Protein AF-A0A6M0BBT3-F1 (afdb_monomer_lite)

Structure (mmCIF, N/CA/C/O backbone):
data_AF-A0A6M0BBT3-F1
#
_entry.id   AF-A0A6M0BBT3-F1
#
loop_
_atom_site.group_PDB
_atom_site.id
_atom_site.type_symbol
_atom_site.label_atom_id
_atom_site.label_alt_id
_atom_site.label_comp_id
_atom_site.label_asym_id
_atom_site.label_entity_id
_atom_site.label_seq_id
_atom_site.pdbx_PDB_ins_code
_atom_site.Cartn_x
_atom_site.Cartn_y
_atom_site.Cartn_z
_atom_site.occupancy
_atom_site.B_iso_or_equiv
_atom_site.auth_seq_id
_atom_site.auth_comp_id
_atom_site.auth_asym_id
_atom_site.auth_atom_id
_atom_site.pdbx_PDB_model_num
ATOM 1 N N . PRO A 1 1 ? 2.072 -13.691 3.983 1.00 83.69 1 PRO A N 1
ATOM 2 C CA . PRO A 1 1 ? 0.742 -13.576 4.646 1.00 83.69 1 PRO A CA 1
ATOM 3 C C . PRO A 1 1 ? -0.362 -13.799 3.609 1.00 83.69 1 PRO A C 1
ATOM 5 O O . PRO A 1 1 ? -0.219 -13.314 2.491 1.00 83.69 1 PRO A O 1
ATOM 8 N N . ARG A 1 2 ? -1.404 -14.572 3.945 1.00 90.12 2 ARG A N 1
ATOM 9 C CA . ARG A 1 2 ? -2.469 -14.934 2.988 1.00 90.12 2 ARG A CA 1
ATOM 10 C C . ARG A 1 2 ? -3.845 -14.376 3.339 1.00 90.12 2 ARG A C 1
ATOM 12 O O . ARG A 1 2 ? -4.649 -14.150 2.443 1.00 90.12 2 ARG A O 1
ATOM 19 N N . LYS A 1 3 ? -4.129 -14.206 4.629 1.00 93.31 3 LYS A N 1
ATOM 20 C CA . LYS A 1 3 ? -5.433 -13.760 5.129 1.00 93.31 3 LYS A CA 1
ATOM 21 C C . LYS A 1 3 ? -5.432 -12.244 5.308 1.00 93.31 3 LYS A C 1
ATOM 23 O O . LYS A 1 3 ? -4.394 -11.684 5.653 1.00 93.31 3 LYS A O 1
ATOM 28 N N . LYS A 1 4 ? -6.588 -11.632 5.059 1.00 95.94 4 LYS A N 1
ATOM 29 C CA . LYS A 1 4 ? -6.881 -10.226 5.344 1.00 95.94 4 LYS A CA 1
ATOM 30 C C . LYS A 1 4 ? -6.682 -9.934 6.834 1.00 95.94 4 LYS A C 1
ATOM 32 O O . LYS A 1 4 ? -7.090 -10.746 7.666 1.00 95.94 4 LYS A O 1
ATOM 37 N N . SER A 1 5 ? -6.081 -8.790 7.142 1.00 96.50 5 SER A N 1
ATOM 38 C CA . SER A 1 5 ? -5.998 -8.261 8.506 1.00 96.50 5 SER A CA 1
ATOM 39 C C . SER A 1 5 ? -7.208 -7.383 8.859 1.00 96.50 5 SER A C 1
ATOM 41 O O . SER A 1 5 ? -7.894 -6.871 7.977 1.00 96.50 5 SER A O 1
ATOM 43 N N . ASP A 1 6 ? -7.452 -7.134 10.147 1.00 97.06 6 ASP A N 1
ATOM 44 C CA . AS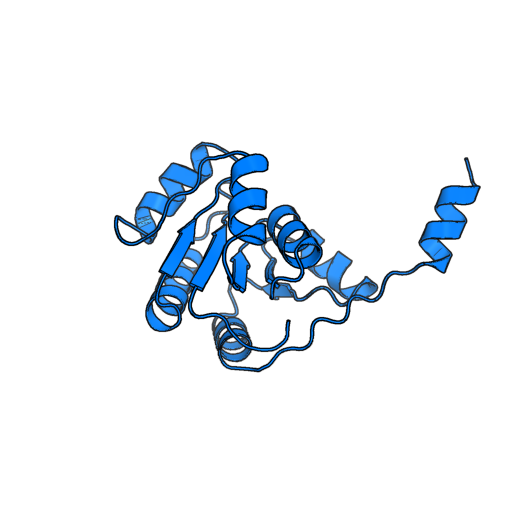P A 1 6 ? -8.497 -6.198 10.598 1.00 97.06 6 ASP A CA 1
ATOM 45 C C . ASP A 1 6 ? -8.134 -4.729 10.333 1.00 97.06 6 ASP A C 1
ATOM 47 O O . ASP A 1 6 ? -8.981 -3.839 10.430 1.00 97.06 6 ASP A O 1
ATOM 51 N N . SER A 1 7 ? -6.868 -4.454 10.021 1.00 97.62 7 SER A N 1
ATOM 52 C CA . SER A 1 7 ? -6.340 -3.107 9.824 1.00 97.62 7 SER A CA 1
ATOM 53 C C . SER A 1 7 ? -5.662 -2.956 8.464 1.00 97.62 7 SER A C 1
ATOM 55 O O . SER A 1 7 ? -5.094 -3.909 7.932 1.00 97.62 7 SER A O 1
ATOM 57 N N . VAL A 1 8 ? -5.674 -1.740 7.919 1.00 98.00 8 VAL A N 1
ATOM 58 C CA . VAL A 1 8 ? -5.005 -1.410 6.654 1.00 98.00 8 VAL A CA 1
ATOM 59 C C . VAL A 1 8 ? -4.133 -0.174 6.800 1.00 98.00 8 VAL A C 1
ATOM 61 O O . VAL A 1 8 ? -4.533 0.811 7.412 1.00 98.00 8 VAL A O 1
ATOM 64 N N . LEU A 1 9 ? -2.942 -0.214 6.217 1.00 97.88 9 LEU A N 1
ATOM 65 C CA . LEU A 1 9 ? -2.083 0.932 5.981 1.00 97.88 9 LEU A CA 1
ATOM 66 C C . LEU A 1 9 ? -2.294 1.434 4.551 1.00 97.88 9 LEU A C 1
ATOM 68 O O . LEU A 1 9 ? -2.025 0.716 3.586 1.00 97.88 9 LEU A O 1
ATOM 72 N N . VAL A 1 10 ? -2.728 2.685 4.424 1.00 96.44 10 VAL A N 1
ATOM 73 C CA . VAL A 1 10 ? -2.963 3.353 3.144 1.00 96.44 10 VAL A CA 1
ATOM 74 C C . VAL A 1 10 ? -1.966 4.481 2.912 1.00 96.44 10 VAL A C 1
ATOM 76 O O . VAL A 1 10 ? -1.540 5.185 3.830 1.00 96.44 10 VAL A O 1
ATOM 79 N N . THR A 1 11 ? -1.581 4.646 1.650 1.00 95.38 11 THR A N 1
ATOM 80 C CA . THR A 1 11 ? -0.698 5.721 1.188 1.00 95.38 11 THR A CA 1
ATOM 81 C C . THR A 1 11 ? -1.201 6.223 -0.158 1.00 95.38 11 THR A C 1
ATOM 83 O O . THR A 1 11 ? -1.657 5.418 -0.974 1.00 95.38 11 THR A O 1
ATOM 86 N N . PHE A 1 12 ? -1.066 7.523 -0.411 1.00 92.56 12 PHE A N 1
ATOM 87 C CA . PHE A 1 12 ? -1.340 8.097 -1.725 1.00 92.56 12 PHE A CA 1
ATOM 88 C C . PHE A 1 12 ? -0.169 8.953 -2.213 1.00 92.56 12 PHE A C 1
ATOM 90 O O . PHE A 1 12 ? 0.774 9.248 -1.471 1.00 92.56 12 PHE A O 1
ATOM 97 N N . THR A 1 13 ? -0.222 9.310 -3.490 1.00 89.56 13 THR A N 1
ATOM 98 C CA . THR A 1 13 ? 0.806 10.070 -4.190 1.00 89.56 13 THR A CA 1
ATOM 99 C C . THR A 1 13 ? 0.218 11.409 -4.612 1.00 89.56 13 THR A C 1
ATOM 101 O O . THR A 1 13 ? -0.512 11.483 -5.598 1.00 89.56 13 THR A O 1
ATOM 104 N N . GLU A 1 14 ? 0.542 12.468 -3.874 1.00 85.75 14 GLU A N 1
ATOM 105 C CA . GLU A 1 14 ? -0.086 13.783 -4.030 1.00 85.75 14 GLU A CA 1
ATOM 106 C C . GLU A 1 14 ? 0.094 14.429 -5.404 1.00 85.75 14 GLU A C 1
ATOM 108 O O . GLU A 1 14 ? -0.780 15.167 -5.822 1.00 85.75 14 GLU A O 1
ATOM 113 N N . TYR A 1 15 ? 1.159 14.151 -6.153 1.00 83.38 15 TYR A N 1
ATOM 114 C CA . TYR A 1 15 ? 1.322 14.718 -7.500 1.00 83.38 15 TYR A CA 1
ATOM 115 C C . TYR A 1 15 ? 0.540 13.955 -8.587 1.00 83.38 15 TYR A C 1
ATOM 117 O O . TYR A 1 15 ? 0.640 14.290 -9.764 1.00 83.38 15 TYR A O 1
ATOM 125 N N . HIS A 1 16 ? -0.213 12.914 -8.218 1.00 87.50 16 HIS A N 1
ATOM 126 C CA . HIS A 1 16 ? -0.996 12.088 -9.143 1.00 87.50 16 HIS A CA 1
ATOM 127 C C . HIS A 1 16 ? -2.408 11.800 -8.598 1.00 87.50 16 HIS A C 1
ATOM 129 O O . HIS A 1 16 ? -2.919 10.673 -8.650 1.00 87.50 16 HIS A O 1
ATOM 135 N N . GLN A 1 17 ? -3.032 12.835 -8.037 1.00 88.94 17 GLN A N 1
ATOM 136 C CA . GLN A 1 17 ? -4.358 12.788 -7.412 1.00 88.94 17 GLN A CA 1
ATOM 137 C C . GLN A 1 17 ? -5.429 12.298 -8.381 1.00 88.94 17 GLN A C 1
ATOM 139 O O . GLN A 1 17 ? -5.389 12.572 -9.581 1.00 88.94 17 GLN A O 1
ATOM 144 N N . ASN A 1 18 ? -6.414 11.582 -7.855 1.00 93.50 18 ASN A N 1
ATOM 145 C CA . ASN A 1 18 ? -7.692 11.416 -8.523 1.00 93.50 18 ASN A CA 1
ATOM 146 C C . ASN A 1 18 ? -8.766 11.276 -7.454 1.00 93.50 18 ASN A C 1
ATOM 148 O O . ASN A 1 18 ? -9.039 10.178 -6.977 1.00 93.50 18 ASN A O 1
ATOM 152 N N . GLU A 1 19 ? -9.382 12.401 -7.099 1.00 91.75 19 GLU A N 1
ATOM 153 C CA . GLU A 1 19 ? -10.303 12.483 -5.963 1.00 91.75 19 GLU A CA 1
ATOM 154 C C . GLU A 1 19 ? -11.432 11.455 -6.042 1.00 91.75 19 GLU A C 1
ATOM 156 O O . GLU A 1 19 ? -11.785 10.853 -5.034 1.00 91.75 19 GLU A O 1
ATOM 161 N N . LYS A 1 20 ? -11.959 11.191 -7.245 1.00 93.69 20 LYS A N 1
ATOM 162 C CA . LYS A 1 20 ? -13.015 10.195 -7.453 1.00 93.69 20 LYS A CA 1
ATOM 163 C C . LYS A 1 20 ? -12.553 8.793 -7.051 1.00 93.69 20 LYS A C 1
ATOM 165 O O . LYS A 1 20 ? -13.262 8.104 -6.319 1.00 93.69 20 LYS A O 1
ATOM 170 N N . PHE A 1 21 ? -11.402 8.346 -7.551 1.00 94.56 21 PHE A N 1
ATOM 171 C CA . PHE A 1 21 ? -10.901 7.004 -7.249 1.00 94.56 21 PHE A CA 1
ATOM 172 C C . PHE A 1 21 ? -10.354 6.904 -5.826 1.00 94.56 21 PHE A C 1
ATOM 174 O O . PHE A 1 21 ? -10.615 5.913 -5.148 1.00 94.56 21 PHE A O 1
ATOM 181 N N . ASP A 1 22 ? -9.675 7.944 -5.351 1.00 93.44 22 ASP A N 1
ATOM 182 C CA . ASP A 1 22 ? -9.088 7.988 -4.015 1.00 93.44 22 ASP A CA 1
ATOM 183 C C . ASP A 1 22 ? -10.188 8.008 -2.931 1.00 93.44 22 ASP A C 1
ATOM 185 O O . ASP A 1 22 ? -10.126 7.232 -1.975 1.00 93.44 22 ASP A O 1
ATOM 189 N N . PHE A 1 23 ? -11.272 8.770 -3.127 1.00 92.69 23 PHE A N 1
ATOM 190 C CA . PHE A 1 23 ? -12.453 8.735 -2.253 1.00 92.69 23 PHE A CA 1
ATOM 191 C C . PHE A 1 23 ? -13.140 7.363 -2.257 1.00 92.69 23 PHE A C 1
ATOM 193 O O . PHE A 1 23 ? -13.467 6.822 -1.197 1.00 92.69 23 PHE A O 1
ATOM 200 N N . ASN A 1 24 ? -13.345 6.772 -3.440 1.00 94.56 24 ASN A N 1
ATOM 201 C CA . ASN A 1 24 ? -13.951 5.444 -3.554 1.00 94.56 24 ASN A CA 1
ATOM 202 C C . ASN A 1 24 ? -13.107 4.372 -2.856 1.00 94.56 24 ASN A C 1
ATOM 204 O O . ASN A 1 24 ? -13.670 3.499 -2.193 1.00 94.56 24 ASN A O 1
ATOM 208 N N . LEU A 1 25 ? -11.778 4.463 -2.953 1.00 95.69 25 LEU A N 1
ATOM 209 C CA . LEU A 1 25 ? -10.869 3.588 -2.226 1.00 95.69 25 LEU A CA 1
ATOM 210 C C . LEU A 1 25 ? -11.065 3.738 -0.717 1.00 95.69 25 LEU A C 1
ATOM 212 O O . LEU A 1 25 ? -11.337 2.744 -0.052 1.00 95.69 25 LEU A O 1
ATOM 216 N N . VAL A 1 26 ? -10.992 4.959 -0.173 1.00 94.25 26 VAL A N 1
ATOM 217 C CA . VAL A 1 26 ? -11.170 5.194 1.273 1.00 94.25 26 VAL A CA 1
ATOM 218 C C . VAL A 1 26 ? -12.518 4.662 1.761 1.00 94.25 26 VAL A C 1
ATOM 220 O O . VAL A 1 26 ? -12.577 4.025 2.816 1.00 94.25 26 VAL A O 1
ATOM 223 N N . LYS A 1 27 ? -13.593 4.842 0.983 1.00 94.75 27 LYS A N 1
ATOM 224 C CA . LYS A 1 27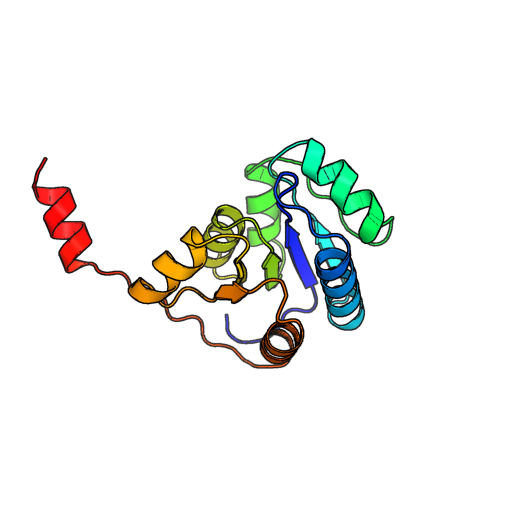 ? -14.914 4.276 1.290 1.00 94.75 27 LYS A CA 1
ATOM 225 C C . LYS A 1 27 ? -14.875 2.749 1.387 1.00 94.75 27 LYS A C 1
ATOM 227 O O . LYS A 1 27 ? -15.359 2.201 2.374 1.00 94.75 27 LYS A O 1
ATOM 232 N N . VAL A 1 28 ? -14.276 2.069 0.407 1.00 96.56 28 VAL A N 1
ATOM 233 C CA . VAL A 1 28 ? -14.123 0.604 0.424 1.00 96.56 28 VAL A CA 1
ATOM 234 C C . VAL A 1 28 ? -13.286 0.151 1.617 1.00 96.56 28 VAL A C 1
ATOM 236 O O . VAL A 1 28 ? -13.688 -0.782 2.308 1.00 96.56 28 VAL A O 1
ATOM 239 N N . LEU A 1 29 ? -12.168 0.823 1.905 1.00 96.44 29 LEU A N 1
ATOM 240 C CA . LEU A 1 29 ? -11.315 0.493 3.047 1.00 96.44 29 LEU A CA 1
ATOM 241 C C . LEU A 1 29 ? -12.071 0.641 4.373 1.00 96.44 29 LEU A C 1
ATOM 243 O O . LEU A 1 29 ? -12.000 -0.241 5.222 1.00 96.44 29 LEU A O 1
ATOM 247 N N . SER A 1 30 ? -12.859 1.706 4.520 1.00 95.00 30 SER A N 1
ATOM 248 C CA . SER A 1 30 ? -13.623 1.998 5.744 1.00 95.00 30 SER A CA 1
ATOM 249 C C . SER A 1 30 ? -14.760 1.006 5.994 1.00 95.00 30 SER A C 1
ATOM 251 O O . SER A 1 30 ? -15.165 0.806 7.132 1.00 95.00 30 SER A O 1
ATOM 253 N N . GLN A 1 31 ? -15.278 0.377 4.939 1.00 95.75 31 GLN A N 1
ATOM 254 C CA . GLN A 1 31 ? -16.284 -0.685 5.038 1.00 95.75 31 GLN A CA 1
ATOM 255 C C . GLN A 1 31 ? -15.674 -2.051 5.376 1.00 95.75 31 GLN A C 1
ATOM 257 O O . GLN A 1 31 ? -16.392 -2.951 5.800 1.00 95.75 31 GLN A O 1
ATOM 262 N N . ASN A 1 32 ? -14.367 -2.217 5.163 1.00 97.12 32 ASN A N 1
ATOM 263 C CA . ASN A 1 32 ? -13.704 -3.517 5.179 1.00 97.12 32 ASN A CA 1
ATOM 264 C C . ASN A 1 32 ? -12.686 -3.697 6.301 1.00 97.12 32 ASN A C 1
ATOM 266 O O . ASN A 1 32 ? -12.376 -4.840 6.632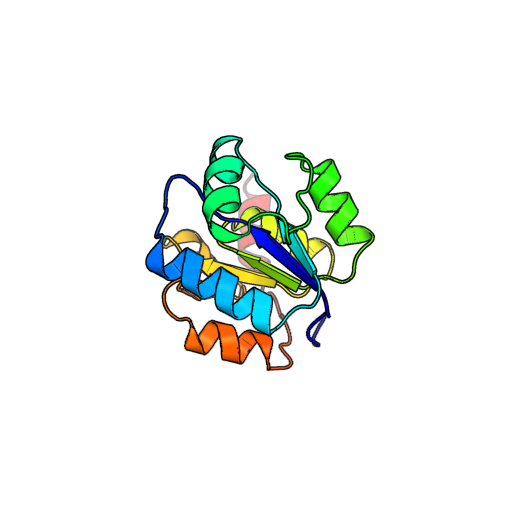 1.00 97.12 32 ASN A O 1
ATOM 270 N N . TYR A 1 33 ? -12.158 -2.610 6.851 1.00 97.00 33 TYR A N 1
ATOM 271 C CA . TYR A 1 33 ? -11.130 -2.621 7.881 1.00 97.00 33 TYR A CA 1
ATOM 272 C C . TYR A 1 33 ? -11.610 -1.834 9.097 1.00 97.00 33 TYR A C 1
ATOM 274 O O . TYR A 1 33 ? -12.205 -0.767 8.970 1.00 97.00 33 TYR A O 1
ATOM 282 N N . GLN A 1 34 ? -11.317 -2.349 10.289 1.00 96.19 34 GLN A N 1
ATOM 283 C CA . GLN A 1 34 ? -11.659 -1.700 11.554 1.00 96.19 34 GLN A CA 1
ATOM 284 C C . GLN A 1 34 ? -10.775 -0.478 11.825 1.00 96.19 34 GLN A C 1
ATOM 286 O O . GLN A 1 34 ? -11.218 0.484 12.451 1.00 96.19 34 GLN A O 1
ATOM 291 N N . LYS A 1 35 ? -9.510 -0.517 11.381 1.00 96.19 35 LYS A N 1
ATOM 292 C CA . LYS A 1 35 ? -8.551 0.583 11.545 1.00 96.19 35 LYS A CA 1
ATOM 293 C C . LYS A 1 35 ? -7.860 0.902 10.230 1.00 96.19 35 LYS A C 1
ATOM 295 O O . LYS A 1 35 ? -7.352 0.012 9.550 1.00 96.19 35 LYS A O 1
ATOM 300 N N . ILE A 1 36 ? -7.780 2.192 9.926 1.00 96.00 36 ILE A N 1
ATOM 301 C CA . ILE A 1 36 ? -7.049 2.711 8.773 1.00 96.00 36 ILE A CA 1
ATOM 302 C C . ILE A 1 36 ? -5.868 3.518 9.295 1.00 96.00 36 ILE A C 1
ATOM 304 O O . ILE A 1 36 ? -6.040 4.566 9.914 1.00 96.00 36 ILE A O 1
ATOM 308 N N . TYR A 1 37 ? -4.665 3.026 9.041 1.00 96.81 37 TYR A N 1
ATOM 309 C CA . TYR A 1 37 ? -3.422 3.748 9.240 1.00 96.81 37 TYR A CA 1
ATOM 310 C C . TYR A 1 37 ? -3.095 4.518 7.978 1.00 96.81 37 TYR A C 1
ATOM 312 O O . TYR A 1 37 ? -3.197 3.996 6.871 1.00 96.81 37 TYR A O 1
ATOM 320 N N . PHE A 1 38 ? -2.649 5.749 8.145 1.00 94.81 38 PHE A N 1
ATOM 321 C CA . PHE A 1 38 ? -2.198 6.568 7.044 1.00 94.81 38 PHE A CA 1
ATOM 322 C C . PHE A 1 38 ? -0.724 6.900 7.217 1.00 94.81 38 PHE A C 1
ATOM 324 O O . PHE A 1 38 ? -0.313 7.420 8.256 1.00 94.81 38 PHE A O 1
ATOM 331 N N . TRP A 1 39 ? 0.060 6.640 6.176 1.00 95.50 39 TRP A N 1
ATOM 332 C CA . TRP A 1 39 ? 1.433 7.113 6.094 1.00 95.50 39 TRP A CA 1
ATOM 333 C C . TRP A 1 39 ? 1.637 7.962 4.844 1.00 95.50 39 TRP A C 1
ATOM 335 O O . TRP A 1 39 ? 1.139 7.668 3.758 1.00 95.50 39 TRP A O 1
ATOM 345 N N . THR A 1 40 ? 2.411 9.021 5.011 1.00 91.19 40 THR A N 1
ATOM 346 C CA . THR A 1 40 ? 2.800 9.943 3.950 1.00 91.19 40 THR A CA 1
ATOM 347 C C . THR A 1 40 ? 4.307 9.867 3.752 1.00 91.19 40 THR A C 1
ATOM 349 O O . THR A 1 40 ? 5.068 9.814 4.721 1.00 91.19 40 THR A O 1
ATOM 352 N N . GLN A 1 41 ? 4.728 9.920 2.487 1.00 85.06 41 GLN A N 1
ATOM 353 C CA . GLN A 1 41 ? 6.131 10.121 2.147 1.00 85.06 41 GLN A CA 1
ATOM 354 C C . GLN A 1 41 ? 6.472 11.614 2.052 1.00 85.06 41 GLN A C 1
ATOM 356 O O . GLN A 1 41 ? 7.587 12.007 2.387 1.00 85.06 41 GLN A O 1
ATOM 361 N N . GLN A 1 42 ? 5.542 12.438 1.561 1.00 84.50 42 GLN A N 1
ATOM 362 C CA . GLN A 1 42 ? 5.745 13.867 1.325 1.00 84.50 42 GLN A CA 1
ATOM 363 C C . GLN A 1 42 ? 4.716 14.707 2.092 1.00 84.50 42 GLN A C 1
ATOM 365 O O . GLN A 1 42 ? 3.535 14.362 2.078 1.00 84.50 42 GLN A O 1
ATOM 370 N N . PRO A 1 43 ? 5.096 15.863 2.674 1.00 81.00 43 PRO A N 1
ATOM 371 C CA . PRO A 1 43 ? 4.186 16.686 3.478 1.00 81.00 43 PRO A CA 1
ATOM 372 C C . PRO A 1 43 ? 2.831 16.976 2.819 1.00 81.00 43 PRO A C 1
ATOM 374 O O . PRO A 1 43 ? 1.805 16.942 3.489 1.00 81.00 43 PRO A O 1
ATOM 377 N N . LYS A 1 44 ? 2.802 17.189 1.496 1.00 84.25 44 LYS A N 1
ATOM 378 C CA . LYS A 1 44 ? 1.563 17.462 0.755 1.00 84.25 44 LYS A CA 1
ATOM 379 C C . LYS A 1 44 ? 0.585 16.279 0.723 1.00 84.25 44 LYS A C 1
ATOM 381 O O . LYS A 1 44 ? -0.621 16.508 0.735 1.00 84.25 44 LYS A O 1
ATOM 386 N N . ASP A 1 45 ? 1.077 15.036 0.781 1.00 82.44 45 ASP A N 1
ATOM 387 C CA . ASP A 1 45 ? 0.218 13.847 0.896 1.00 82.44 45 ASP A CA 1
ATOM 388 C C . ASP A 1 45 ? -0.675 13.946 2.148 1.00 82.44 45 ASP A C 1
ATOM 390 O O . ASP A 1 45 ? -1.807 13.479 2.135 1.00 82.44 45 ASP A O 1
ATOM 394 N N . TYR A 1 46 ? -0.198 14.571 3.233 1.00 85.50 46 TYR A N 1
ATOM 395 C CA . TYR A 1 46 ? -0.966 14.688 4.473 1.00 85.50 46 TYR A CA 1
ATOM 396 C C . TYR A 1 46 ? -2.266 15.474 4.275 1.00 85.50 46 TYR A C 1
ATOM 398 O O . TYR A 1 46 ? -3.333 14.997 4.657 1.00 85.50 46 TYR A O 1
ATOM 406 N N . HIS A 1 47 ? -2.184 16.654 3.653 1.00 84.75 47 HIS A N 1
ATOM 407 C CA . HIS A 1 47 ? -3.359 17.492 3.404 1.00 84.75 47 HIS A CA 1
ATOM 408 C C . HIS A 1 47 ? -4.338 16.821 2.446 1.00 84.75 47 HIS A C 1
ATOM 410 O O . HIS A 1 47 ? -5.544 16.870 2.681 1.00 84.75 47 HIS A O 1
ATOM 416 N N . TYR A 1 48 ? -3.816 16.145 1.418 1.00 87.50 48 TYR A N 1
ATOM 417 C CA . TYR A 1 48 ? -4.645 15.386 0.491 1.00 87.50 48 TYR A CA 1
ATOM 418 C C . TYR A 1 48 ? -5.408 14.268 1.207 1.00 87.50 48 TYR A C 1
ATOM 420 O O . TYR A 1 48 ? -6.606 14.136 1.025 1.00 87.50 48 TYR A O 1
ATOM 428 N N . MET A 1 49 ? -4.771 13.506 2.100 1.00 81.06 49 MET A N 1
ATOM 429 C CA . MET A 1 49 ? -5.481 12.422 2.798 1.00 81.06 49 MET A CA 1
ATOM 430 C C . MET A 1 49 ? -6.421 12.901 3.879 1.00 81.06 49 MET A C 1
ATOM 432 O O . MET A 1 49 ? -7.444 12.259 4.119 1.00 81.06 49 MET A O 1
ATOM 436 N 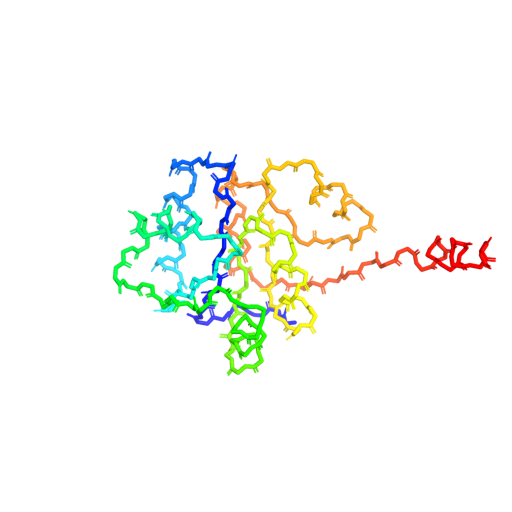N . GLN A 1 50 ? -6.102 14.018 4.523 1.00 84.94 50 GLN A N 1
ATOM 437 C CA . GLN A 1 50 ? -6.974 14.590 5.535 1.00 84.94 50 GLN A CA 1
ATOM 438 C C . GLN A 1 50 ? -8.354 14.954 4.963 1.00 84.94 50 GLN A C 1
ATOM 440 O O . GLN A 1 50 ? -9.338 14.867 5.699 1.00 84.94 50 GLN A O 1
ATOM 445 N N . SER A 1 51 ? -8.450 15.288 3.667 1.00 85.25 51 SER A N 1
ATOM 446 C CA . SER A 1 51 ? -9.731 15.595 3.016 1.00 85.25 51 SER A CA 1
ATOM 447 C C . SER A 1 51 ? -10.642 14.369 2.839 1.00 85.25 51 SER A C 1
ATOM 449 O O . SER A 1 51 ? -11.861 14.532 2.841 1.00 85.25 51 SER A O 1
ATOM 451 N N . PHE A 1 52 ? -10.088 13.150 2.753 1.00 82.44 52 PHE A N 1
ATOM 452 C CA . PHE A 1 52 ? -10.862 11.911 2.561 1.00 82.44 52 PHE A CA 1
ATOM 453 C C . PHE A 1 52 ? -11.011 11.080 3.836 1.00 82.44 52 PHE A C 1
ATOM 455 O O . PHE A 1 52 ? -12.104 10.622 4.161 1.00 82.44 52 PHE A O 1
ATOM 462 N N . CYS A 1 53 ? -9.910 10.858 4.557 1.00 78.31 53 CYS A N 1
ATOM 463 C CA . CYS A 1 53 ? -9.867 9.959 5.709 1.00 78.31 53 CYS A CA 1
ATOM 464 C C . CYS A 1 53 ? -10.375 10.616 7.001 1.00 78.31 53 CYS A C 1
ATOM 466 O O . CYS A 1 53 ? -10.723 9.918 7.952 1.00 78.31 53 CYS A O 1
ATOM 468 N N . GLY A 1 54 ? -10.406 11.952 7.065 1.00 81.19 54 GLY A N 1
ATOM 469 C CA . GLY A 1 54 ? -10.911 12.694 8.219 1.00 81.19 54 GLY A CA 1
ATOM 470 C C . GLY A 1 54 ? -10.248 12.297 9.547 1.00 81.19 54 GLY A C 1
ATOM 471 O O . GLY A 1 54 ? -9.077 11.925 9.599 1.00 81.19 54 GLY A O 1
ATOM 472 N N . LYS A 1 55 ? -10.993 12.390 10.654 1.00 80.19 55 LYS A N 1
ATOM 473 C CA . LYS A 1 55 ? -10.483 12.108 12.012 1.00 80.19 55 LYS A CA 1
ATOM 474 C C . LYS A 1 55 ? -10.464 10.618 12.386 1.00 80.19 55 LYS A C 1
ATOM 476 O O . LYS A 1 55 ? -9.955 10.287 13.451 1.00 80.19 55 LYS A O 1
ATOM 481 N N . SER A 1 56 ? -11.038 9.736 11.566 1.00 80.88 56 SER A N 1
ATOM 482 C CA . SER A 1 56 ? -11.144 8.299 11.864 1.00 80.88 56 SER A CA 1
ATOM 483 C C . SER A 1 56 ? -9.873 7.513 11.531 1.00 80.88 56 SER A C 1
ATOM 485 O O . SER A 1 56 ? -9.691 6.411 12.046 1.00 80.88 56 SER A O 1
ATOM 487 N N . ALA A 1 57 ? -8.978 8.065 10.706 1.00 90.69 57 ALA A N 1
ATOM 488 C CA . ALA A 1 57 ? -7.691 7.447 10.407 1.00 90.69 57 ALA A CA 1
ATOM 489 C C . ALA A 1 57 ? -6.627 7.718 11.483 1.00 90.69 57 ALA A C 1
ATOM 491 O O . ALA A 1 57 ? -6.597 8.763 12.134 1.00 90.69 57 ALA A O 1
ATOM 492 N N . ILE A 1 58 ? -5.700 6.772 11.619 1.00 94.75 58 ILE A N 1
ATOM 493 C CA . ILE A 1 58 ? -4.527 6.863 12.484 1.00 94.75 58 ILE A CA 1
ATOM 494 C C . ILE A 1 58 ? -3.358 7.389 11.649 1.00 94.75 58 ILE A C 1
ATOM 496 O O . ILE A 1 58 ? -2.780 6.669 10.835 1.00 94.75 58 ILE A O 1
ATOM 500 N N . TYR A 1 59 ? -3.001 8.655 11.850 1.00 93.75 59 TYR A N 1
ATOM 501 C CA . TYR A 1 59 ? -1.941 9.325 11.098 1.00 93.75 59 TYR A CA 1
ATOM 502 C C . TYR A 1 59 ? -0.565 8.983 11.678 1.00 93.75 59 TYR A C 1
ATOM 504 O O . TYR A 1 59 ? -0.235 9.353 12.806 1.00 93.75 59 TYR A O 1
ATOM 512 N N . LEU A 1 60 ? 0.255 8.290 10.893 1.00 94.62 60 LEU A N 1
ATOM 513 C CA . LEU A 1 60 ? 1.641 7.998 11.235 1.00 94.62 60 LEU A CA 1
ATOM 514 C C . LEU A 1 60 ? 2.533 9.209 10.948 1.00 94.62 60 LEU A C 1
ATOM 516 O O . LEU A 1 60 ? 2.260 10.020 10.061 1.00 94.62 60 LEU A O 1
ATOM 520 N N . LYS A 1 61 ? 3.644 9.317 11.685 1.00 92.12 61 LYS A N 1
ATOM 521 C CA . LYS A 1 61 ? 4.659 10.343 11.406 1.00 92.12 61 LYS A CA 1
ATOM 52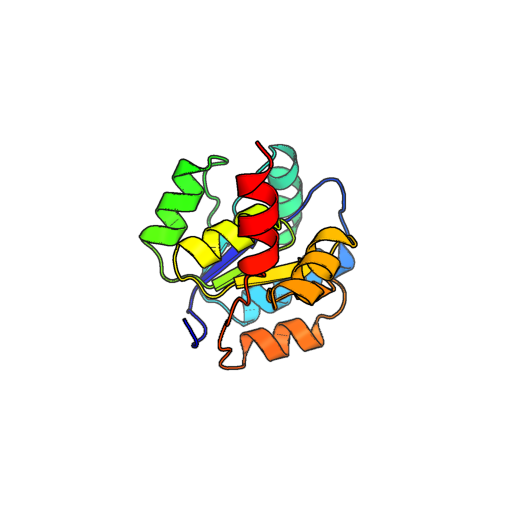2 C C . LYS A 1 61 ? 5.223 10.140 9.986 1.00 92.12 61 LYS A C 1
ATOM 524 O O . LYS A 1 61 ? 5.435 8.990 9.598 1.00 92.12 61 LYS A O 1
ATOM 529 N N . PRO A 1 62 ? 5.538 11.218 9.242 1.00 90.88 62 PRO A N 1
ATOM 530 C CA . PRO A 1 62 ? 6.103 11.155 7.890 1.00 90.88 62 PRO A CA 1
ATOM 531 C C . PRO A 1 62 ? 7.587 10.752 7.924 1.00 90.88 62 PRO A C 1
ATOM 533 O O . PRO A 1 62 ? 8.478 11.520 7.573 1.00 90.88 62 PRO A O 1
ATOM 536 N N . SER A 1 63 ? 7.887 9.562 8.437 1.00 93.25 63 SER A N 1
ATOM 537 C CA . SER A 1 63 ? 9.244 9.027 8.506 1.00 93.25 63 SER A CA 1
ATOM 538 C C . SER A 1 63 ? 9.258 7.534 8.219 1.00 93.25 63 SER A C 1
ATOM 540 O O . SER A 1 63 ? 8.316 6.815 8.559 1.00 93.25 63 SER A O 1
ATOM 542 N N . LEU A 1 64 ? 10.355 7.056 7.625 1.00 94.62 64 LEU A N 1
ATOM 543 C CA . LEU A 1 64 ? 10.564 5.623 7.401 1.00 94.62 64 LEU A CA 1
ATOM 544 C C . LEU A 1 64 ? 10.543 4.846 8.720 1.00 94.62 64 LEU A C 1
ATOM 546 O O . LEU A 1 64 ? 9.934 3.790 8.793 1.00 94.62 64 LEU A O 1
ATOM 550 N N . LYS A 1 65 ? 11.098 5.419 9.796 1.00 97.00 65 LYS A N 1
ATOM 551 C CA . LYS A 1 65 ? 11.054 4.810 11.131 1.00 97.00 65 LYS A CA 1
ATOM 552 C C . LYS A 1 65 ? 9.621 4.547 11.604 1.00 97.00 65 LYS A C 1
ATOM 554 O O . LYS A 1 65 ? 9.363 3.499 12.183 1.00 97.00 65 LYS A O 1
ATOM 559 N N . ALA A 1 66 ? 8.696 5.479 11.374 1.00 96.50 66 ALA A N 1
ATOM 560 C CA . ALA A 1 66 ? 7.300 5.303 11.771 1.00 96.50 66 ALA A CA 1
ATOM 561 C C . ALA A 1 66 ? 6.568 4.275 10.899 1.00 96.50 66 ALA A C 1
ATOM 563 O O . ALA A 1 66 ? 5.776 3.494 11.426 1.00 96.50 66 ALA A O 1
ATOM 564 N N . LEU A 1 67 ? 6.867 4.244 9.594 1.00 97.62 67 LEU A N 1
ATOM 565 C CA . LEU A 1 67 ? 6.389 3.196 8.691 1.00 97.62 67 LEU A CA 1
ATOM 566 C C . LEU A 1 67 ? 6.858 1.815 9.169 1.00 97.62 67 LEU A C 1
ATOM 568 O O . LEU A 1 67 ? 6.034 0.933 9.385 1.00 97.62 67 LEU A O 1
ATOM 572 N N . ASP A 1 68 ? 8.158 1.658 9.410 1.00 98.06 68 ASP A N 1
ATOM 573 C CA . ASP A 1 68 ? 8.765 0.398 9.846 1.00 98.06 68 ASP A CA 1
ATOM 574 C C . ASP A 1 68 ? 8.232 -0.059 11.201 1.00 98.06 68 ASP A C 1
ATOM 576 O O . ASP A 1 68 ? 7.964 -1.245 11.395 1.00 98.06 68 ASP A O 1
ATOM 580 N N . GLN A 1 69 ? 8.049 0.875 12.139 1.00 98.06 69 GLN A N 1
ATOM 581 C CA . GLN A 1 69 ? 7.440 0.577 13.430 1.00 98.06 69 GLN A CA 1
ATOM 582 C C . GLN A 1 69 ? 6.024 0.032 13.251 1.00 98.06 69 GLN A C 1
ATOM 584 O O . GLN A 1 69 ? 5.739 -1.022 13.804 1.00 98.06 69 GLN A O 1
ATOM 589 N N . CYS A 1 70 ? 5.174 0.686 12.451 1.00 98.00 70 CYS A N 1
ATOM 590 C CA . CYS A 1 70 ? 3.816 0.206 12.181 1.00 98.00 70 CYS A CA 1
ATOM 591 C C . CYS A 1 70 ? 3.821 -1.174 11.512 1.00 98.00 70 CYS A C 1
ATOM 593 O O . CYS A 1 70 ? 3.159 -2.090 11.992 1.00 98.00 70 CYS A O 1
ATOM 595 N N . LEU A 1 71 ? 4.622 -1.354 10.458 1.00 98.00 71 LEU A N 1
ATOM 596 C CA . LEU A 1 71 ? 4.724 -2.625 9.740 1.00 98.00 71 LEU A CA 1
ATOM 597 C C . LEU A 1 71 ? 5.292 -3.756 10.610 1.00 98.00 71 LEU A C 1
ATOM 599 O O . LEU A 1 71 ? 4.996 -4.922 10.359 1.00 98.00 71 LEU A O 1
ATOM 603 N N . SER A 1 72 ? 6.095 -3.454 11.630 1.00 97.19 72 SER A N 1
ATOM 604 C CA . SER A 1 72 ? 6.662 -4.471 12.527 1.00 97.19 72 SER A CA 1
ATOM 605 C C . SER A 1 72 ? 5.742 -4.809 13.697 1.00 97.19 72 SER A C 1
ATOM 607 O O . SER A 1 72 ? 5.669 -5.971 14.088 1.00 97.19 72 SER A O 1
ATOM 609 N N . SER A 1 73 ? 5.044 -3.820 14.261 1.00 94.62 73 SER A N 1
ATOM 610 C CA . SER A 1 73 ? 4.267 -3.989 15.496 1.00 94.62 73 SER A CA 1
ATOM 611 C C . SER A 1 73 ? 2.787 -4.283 15.272 1.00 94.62 73 SER A C 1
ATOM 613 O O . SER A 1 73 ? 2.143 -4.839 16.159 1.00 94.62 73 SER A O 1
ATOM 615 N N . CYS A 1 74 ? 2.238 -3.920 14.114 1.00 93.69 74 CYS A N 1
ATOM 616 C CA . CYS A 1 74 ? 0.832 -4.114 13.796 1.00 93.69 74 CYS A CA 1
ATOM 617 C C . CYS A 1 74 ? 0.676 -5.173 12.708 1.00 93.69 74 CYS A C 1
ATOM 619 O O . CYS A 1 74 ? 1.434 -5.196 11.738 1.00 93.69 74 CYS A O 1
ATOM 621 N N . ASP A 1 75 ? -0.342 -6.021 12.843 1.00 95.38 75 ASP A N 1
ATOM 622 C CA . ASP A 1 75 ? -0.836 -6.769 11.697 1.00 95.38 75 ASP A CA 1
ATOM 623 C C . ASP A 1 75 ? -1.714 -5.843 10.855 1.00 95.38 75 ASP A C 1
ATOM 625 O O . ASP A 1 75 ? -2.715 -5.317 11.340 1.00 95.38 75 ASP A O 1
ATOM 629 N N . VAL A 1 76 ? -1.255 -5.555 9.639 1.00 97.38 76 VAL A N 1
ATOM 630 C CA . VAL A 1 76 ? -1.911 -4.645 8.700 1.00 97.38 76 VAL A CA 1
ATOM 631 C C . VAL A 1 76 ? -1.762 -5.183 7.284 1.00 97.38 76 VAL A C 1
ATOM 633 O O . VAL A 1 76 ? -0.690 -5.664 6.902 1.00 97.38 76 VAL A O 1
ATOM 636 N N . ASP A 1 77 ? -2.815 -5.035 6.488 1.00 98.25 77 ASP A N 1
ATOM 637 C CA . ASP A 1 77 ? -2.685 -5.057 5.035 1.00 98.25 77 ASP A CA 1
ATOM 638 C C . ASP A 1 77 ? -2.088 -3.719 4.571 1.00 98.25 77 ASP A C 1
ATOM 640 O O . ASP A 1 77 ? -2.285 -2.684 5.202 1.00 98.25 77 ASP A O 1
ATOM 644 N N . TYR A 1 78 ? -1.375 -3.707 3.453 1.00 98.19 78 TYR A N 1
ATOM 645 C CA . TYR A 1 78 ? -0.994 -2.483 2.756 1.00 98.19 78 TYR A CA 1
ATOM 646 C C . TYR A 1 78 ? -1.810 -2.355 1.474 1.00 98.19 78 TYR A C 1
ATOM 648 O O . TYR A 1 78 ? -1.815 -3.280 0.663 1.00 98.19 78 TYR A O 1
ATOM 656 N N . ILE A 1 79 ? -2.448 -1.204 1.262 1.00 98.19 79 ILE A N 1
ATOM 657 C CA . ILE A 1 79 ? -3.114 -0.865 -0.001 1.00 98.19 79 ILE A CA 1
ATOM 658 C C . ILE A 1 79 ? -2.805 0.595 -0.322 1.00 98.19 79 ILE A C 1
ATOM 660 O O . ILE A 1 79 ? -3.182 1.479 0.439 1.00 98.19 79 ILE A O 1
ATOM 664 N N . GLY A 1 80 ? -2.127 0.897 -1.429 1.00 96.88 80 GLY A N 1
ATOM 665 C CA . GLY A 1 80 ? -1.849 2.299 -1.760 1.00 96.88 80 GLY A CA 1
ATOM 666 C C . GLY A 1 80 ? -1.023 2.533 -3.015 1.00 96.88 80 GLY A C 1
ATOM 667 O O . GLY A 1 80 ? -0.530 1.598 -3.640 1.00 96.88 80 GLY A O 1
ATOM 668 N N . THR A 1 81 ? -0.862 3.804 -3.388 1.00 95.81 81 THR A N 1
ATOM 669 C CA . THR A 1 81 ? -0.221 4.206 -4.658 1.00 95.81 81 THR A CA 1
ATOM 670 C C . THR A 1 81 ? 1.292 4.427 -4.548 1.00 95.81 81 THR A C 1
ATOM 672 O O . THR A 1 81 ? 1.962 4.693 -5.548 1.00 95.81 81 THR A O 1
ATOM 675 N N . ARG A 1 82 ? 1.870 4.355 -3.342 1.00 95.00 82 ARG A N 1
ATOM 676 C CA . ARG A 1 82 ? 3.316 4.518 -3.124 1.00 95.00 82 ARG A CA 1
ATOM 677 C C . ARG A 1 82 ? 4.025 3.170 -3.243 1.00 95.00 82 ARG A C 1
ATOM 679 O O . ARG A 1 82 ? 4.251 2.506 -2.237 1.00 95.00 82 ARG A O 1
ATOM 686 N N . LEU A 1 83 ? 4.478 2.823 -4.452 1.00 95.31 83 LEU A N 1
ATOM 687 C CA . LEU A 1 83 ? 5.230 1.588 -4.744 1.00 95.31 83 LEU A CA 1
ATOM 688 C C . LEU A 1 83 ? 6.242 1.207 -3.643 1.00 95.31 83 LEU A C 1
ATOM 690 O O . LEU A 1 83 ? 6.198 0.097 -3.126 1.00 95.31 83 LEU A O 1
ATOM 694 N N . HIS A 1 84 ? 7.105 2.137 -3.226 1.00 94.88 84 HIS A N 1
ATOM 695 C CA . HIS A 1 84 ? 8.135 1.883 -2.211 1.00 94.88 84 HIS A CA 1
ATOM 696 C C . HIS A 1 84 ? 7.569 1.475 -0.841 1.00 94.88 84 HIS A C 1
ATOM 698 O O . HIS A 1 84 ? 8.150 0.616 -0.183 1.00 94.88 84 HIS A O 1
ATOM 704 N N . ALA A 1 85 ? 6.439 2.050 -0.415 1.00 96.62 85 ALA A N 1
ATOM 705 C CA . ALA A 1 85 ? 5.783 1.656 0.832 1.00 96.62 85 ALA A CA 1
ATOM 706 C C . ALA A 1 85 ? 5.185 0.246 0.718 1.00 96.62 85 ALA A C 1
ATOM 708 O O . ALA A 1 85 ? 5.284 -0.533 1.663 1.00 96.62 85 ALA A O 1
ATOM 709 N N . GLY A 1 86 ? 4.661 -0.118 -0.457 1.00 97.25 86 GLY A N 1
ATOM 710 C CA . GLY A 1 86 ? 4.206 -1.480 -0.736 1.00 97.25 86 GLY A CA 1
ATOM 711 C C . GLY A 1 86 ? 5.337 -2.505 -0.733 1.00 97.25 86 GLY A C 1
ATOM 712 O O . GLY A 1 86 ? 5.215 -3.546 -0.092 1.00 97.25 86 GLY A O 1
ATOM 713 N N . ILE A 1 87 ? 6.478 -2.193 -1.357 1.00 96.94 87 ILE A N 1
ATOM 714 C CA . ILE A 1 87 ? 7.678 -3.043 -1.280 1.00 96.94 87 ILE A CA 1
ATOM 715 C C . ILE A 1 87 ? 8.143 -3.193 0.172 1.00 96.94 87 ILE A C 1
ATOM 717 O O . ILE A 1 87 ? 8.443 -4.302 0.611 1.00 96.94 87 ILE A O 1
ATOM 721 N N . ARG A 1 88 ? 8.153 -2.100 0.944 1.00 97.69 88 ARG A N 1
ATOM 722 C CA . ARG A 1 88 ? 8.504 -2.139 2.368 1.00 97.69 88 ARG A CA 1
ATOM 723 C C . ARG A 1 88 ? 7.548 -3.034 3.158 1.00 97.69 88 ARG A C 1
ATOM 725 O O . ARG A 1 88 ? 8.001 -3.860 3.940 1.00 97.69 88 ARG A O 1
ATOM 732 N N . ALA A 1 89 ? 6.242 -2.940 2.914 1.00 97.69 89 ALA A N 1
ATOM 733 C CA . ALA A 1 89 ? 5.250 -3.815 3.536 1.00 97.69 89 ALA A CA 1
ATOM 734 C C . ALA A 1 89 ? 5.522 -5.300 3.236 1.00 97.69 89 ALA A C 1
ATOM 736 O O . ALA A 1 89 ? 5.519 -6.120 4.155 1.00 97.69 89 ALA A O 1
ATOM 737 N N . LEU A 1 90 ? 5.861 -5.640 1.986 1.00 96.50 90 LEU A N 1
ATOM 738 C CA . LEU A 1 90 ? 6.260 -7.002 1.611 1.00 96.50 90 LEU A CA 1
ATOM 739 C C . LEU A 1 90 ? 7.519 -7.474 2.352 1.00 96.50 90 LEU A C 1
ATOM 741 O O . LEU A 1 90 ? 7.553 -8.610 2.820 1.00 96.50 90 LEU A O 1
ATOM 745 N N . GLN A 1 91 ? 8.526 -6.609 2.517 1.00 96.31 91 GLN A N 1
ATOM 746 C CA . GLN A 1 91 ? 9.744 -6.920 3.284 1.00 96.31 91 GLN A CA 1
ATOM 747 C C . GLN A 1 91 ? 9.448 -7.224 4.761 1.00 96.31 91 GLN A C 1
ATOM 749 O O . GLN A 1 91 ? 10.124 -8.052 5.364 1.00 96.31 91 GLN A O 1
ATOM 754 N N . HIS A 1 92 ? 8.400 -6.620 5.325 1.00 97.06 92 HIS A N 1
ATOM 755 C CA . HIS A 1 92 ? 7.892 -6.919 6.668 1.00 97.06 92 HIS A CA 1
ATOM 756 C C . HIS A 1 92 ? 6.889 -8.084 6.699 1.00 97.06 92 HIS A C 1
ATOM 758 O O . HIS A 1 92 ? 6.181 -8.269 7.687 1.00 97.06 92 HIS A O 1
ATOM 764 N N . SER A 1 93 ? 6.810 -8.882 5.629 1.00 95.12 93 SER A N 1
ATOM 765 C CA . SER A 1 93 ? 5.862 -9.994 5.506 1.00 95.12 93 SER A CA 1
ATOM 766 C C . SER A 1 93 ? 4.407 -9.571 5.734 1.00 95.12 93 SER A C 1
ATOM 768 O O . SER A 1 93 ? 3.621 -10.345 6.283 1.00 95.12 93 SER A O 1
ATOM 770 N N . ARG A 1 94 ? 4.036 -8.360 5.291 1.00 96.44 94 ARG A N 1
ATOM 771 C CA . ARG A 1 94 ? 2.654 -7.860 5.262 1.00 96.44 94 ARG A CA 1
ATOM 772 C C . ARG A 1 94 ? 2.013 -8.090 3.907 1.00 96.44 94 ARG A C 1
ATOM 774 O O . ARG A 1 94 ? 2.682 -8.147 2.875 1.00 96.44 94 ARG A O 1
ATOM 781 N N . ARG A 1 95 ? 0.701 -8.310 3.928 1.00 97.06 95 ARG A N 1
ATOM 782 C CA . ARG A 1 95 ? -0.075 -8.553 2.719 1.00 97.06 95 ARG A CA 1
ATOM 783 C C . ARG A 1 95 ? -0.222 -7.204 2.029 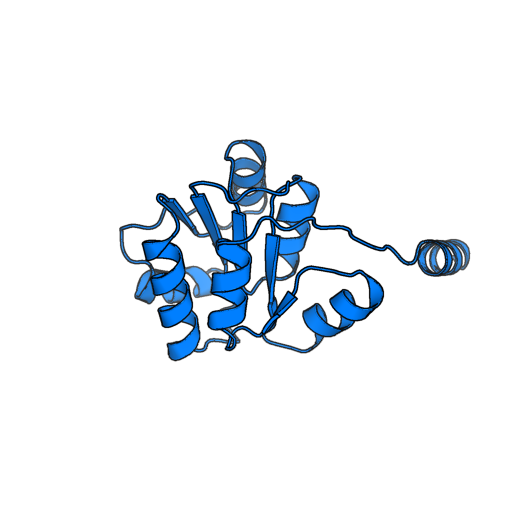1.00 97.06 95 ARG A C 1
ATOM 785 O O . ARG A 1 95 ? -0.754 -6.282 2.628 1.00 97.06 95 ARG A O 1
ATOM 792 N N . ALA A 1 96 ? 0.297 -7.064 0.816 1.00 97.44 96 ALA A N 1
ATOM 793 C CA . ALA A 1 96 ? 0.401 -5.765 0.162 1.00 97.44 96 ALA A CA 1
ATOM 794 C C . ALA A 1 96 ? -0.202 -5.795 -1.240 1.00 97.44 96 ALA A C 1
ATOM 796 O O . ALA A 1 96 ? 0.077 -6.716 -2.009 1.00 97.44 96 ALA A O 1
ATOM 797 N N . LEU A 1 97 ? -0.976 -4.761 -1.557 1.00 98.06 97 LEU A N 1
ATOM 798 C CA . LEU A 1 97 ? -1.496 -4.447 -2.876 1.00 98.06 97 LEU A CA 1
ATOM 799 C C . LEU A 1 97 ? -1.043 -3.040 -3.267 1.00 98.06 97 LEU A C 1
ATOM 801 O O . LEU A 1 97 ? -1.337 -2.058 -2.583 1.00 98.06 97 LEU A O 1
ATOM 805 N N . ILE A 1 98 ? -0.327 -2.931 -4.378 1.00 98.38 98 ILE A N 1
ATOM 806 C CA . ILE A 1 98 ? 0.099 -1.639 -4.909 1.00 98.38 98 ILE A CA 1
ATOM 807 C C . ILE A 1 98 ? -0.903 -1.188 -5.967 1.00 98.38 98 ILE A C 1
ATOM 809 O O . ILE A 1 98 ? -1.240 -1.928 -6.888 1.00 98.38 98 ILE A O 1
ATOM 813 N N . LEU A 1 99 ? -1.370 0.048 -5.841 1.00 98.12 99 LEU A N 1
ATOM 814 C CA . LEU A 1 99 ? -2.283 0.657 -6.794 1.00 98.12 99 LEU A CA 1
ATOM 815 C C . LEU A 1 99 ? -1.482 1.403 -7.858 1.00 98.12 99 LEU A C 1
ATOM 817 O O . LEU A 1 99 ? -0.824 2.406 -7.568 1.00 98.12 99 LEU A O 1
ATOM 821 N N . ALA A 1 100 ? -1.517 0.904 -9.091 1.00 96.81 100 ALA A N 1
ATOM 822 C CA . ALA A 1 100 ? -0.817 1.524 -10.205 1.00 96.81 100 ALA A CA 1
ATOM 823 C C . ALA A 1 100 ? -1.455 2.873 -10.557 1.00 96.81 100 ALA A C 1
ATOM 825 O O . ALA A 1 100 ? -2.654 2.968 -10.831 1.00 96.81 100 ALA A O 1
ATOM 826 N N . ILE A 1 101 ? -0.611 3.903 -10.567 1.00 94.44 101 ILE A N 1
ATOM 827 C CA . ILE A 1 101 ? -0.918 5.258 -11.045 1.00 94.44 101 ILE A CA 1
ATOM 828 C C . ILE A 1 101 ? -0.110 5.625 -12.295 1.00 94.44 101 ILE A C 1
ATOM 830 O O . ILE A 1 101 ? -0.426 6.594 -12.968 1.00 94.44 101 ILE A O 1
ATOM 834 N N . ASP A 1 102 ? 0.911 4.830 -12.611 1.00 91.62 102 ASP A N 1
ATOM 835 C CA . ASP A 1 102 ? 1.750 4.928 -13.797 1.00 91.62 102 ASP A CA 1
ATOM 836 C C . ASP A 1 102 ? 2.185 3.516 -14.234 1.00 91.62 102 ASP A C 1
ATOM 838 O O . ASP A 1 102 ? 1.742 2.499 -13.685 1.00 91.62 102 ASP A O 1
ATOM 842 N N . ASN A 1 103 ? 3.050 3.434 -15.241 1.00 92.69 103 ASN A N 1
ATOM 843 C CA . ASN A 1 103 ? 3.536 2.166 -15.770 1.00 92.69 103 ASN A CA 1
ATOM 844 C C . ASN A 1 103 ? 4.546 1.460 -14.852 1.00 92.69 103 ASN A C 1
ATOM 846 O O . ASN A 1 103 ? 4.712 0.257 -14.990 1.00 92.69 103 ASN A O 1
ATOM 850 N N . ARG A 1 104 ? 5.207 2.139 -13.905 1.00 94.12 104 ARG A N 1
ATOM 851 C CA . ARG A 1 104 ? 6.350 1.567 -13.165 1.00 94.12 104 ARG A CA 1
ATOM 852 C C . ARG A 1 104 ? 5.962 0.330 -12.368 1.00 94.12 104 ARG A C 1
ATOM 854 O O . ARG A 1 104 ? 6.616 -0.701 -12.483 1.00 94.12 104 ARG A O 1
ATOM 861 N N . ALA A 1 105 ? 4.895 0.424 -11.574 1.00 95.25 105 ALA A N 1
ATOM 862 C CA . ALA A 1 105 ? 4.410 -0.715 -10.795 1.00 95.25 105 ALA A CA 1
ATOM 863 C C . ALA A 1 105 ? 3.945 -1.854 -11.716 1.00 95.25 105 ALA A C 1
ATOM 865 O O . ALA A 1 105 ? 4.261 -3.013 -11.466 1.00 95.25 105 ALA A O 1
ATOM 866 N N . THR A 1 106 ? 3.252 -1.509 -12.805 1.00 96.19 106 THR A N 1
ATOM 867 C CA . THR A 1 106 ? 2.748 -2.466 -13.797 1.00 96.19 106 THR A CA 1
ATOM 868 C C . THR A 1 106 ? 3.879 -3.217 -14.504 1.00 96.19 106 THR A C 1
ATOM 870 O O . THR A 1 106 ? 3.805 -4.434 -14.626 1.00 96.19 106 THR A O 1
ATOM 873 N N . GLU A 1 107 ? 4.942 -2.532 -14.934 1.00 96.25 107 GLU A N 1
ATOM 874 C CA . GLU A 1 107 ? 6.098 -3.173 -15.575 1.00 96.25 107 GLU A CA 1
ATOM 875 C C . GLU A 1 107 ? 6.861 -4.063 -14.587 1.00 96.25 107 GLU A C 1
ATOM 877 O O . GLU A 1 107 ? 7.127 -5.219 -14.897 1.00 96.25 107 GLU A O 1
ATOM 882 N N . ILE A 1 108 ? 7.114 -3.594 -13.358 1.00 95.12 108 ILE A N 1
ATOM 883 C CA . ILE A 1 108 ? 7.747 -4.425 -12.318 1.00 95.12 108 ILE A CA 1
ATOM 884 C C . ILE A 1 108 ? 6.907 -5.678 -12.037 1.00 95.12 108 ILE A C 1
ATOM 886 O O . ILE A 1 108 ? 7.462 -6.758 -11.831 1.00 95.12 108 ILE A O 1
ATOM 890 N N . ALA A 1 109 ? 5.577 -5.565 -12.031 1.00 95.88 109 ALA A N 1
ATOM 891 C CA . ALA A 1 109 ? 4.688 -6.699 -11.801 1.00 95.88 109 ALA A CA 1
ATOM 892 C C . ALA A 1 109 ? 4.801 -7.783 -12.881 1.00 95.88 109 ALA A C 1
ATOM 894 O O . ALA A 1 109 ? 4.728 -8.960 -12.531 1.00 95.88 109 ALA A O 1
ATOM 895 N N . LYS A 1 110 ? 5.042 -7.418 -14.149 1.00 95.06 110 LYS A N 1
ATOM 896 C CA . LYS A 1 110 ? 5.232 -8.390 -15.242 1.00 95.06 110 LYS A CA 1
ATOM 897 C C . LYS A 1 110 ? 6.427 -9.308 -14.994 1.00 95.06 110 LYS A C 1
ATOM 899 O O . LYS A 1 110 ? 6.316 -10.510 -15.207 1.00 95.06 110 LYS A O 1
ATOM 904 N N . ASP A 1 111 ? 7.529 -8.750 -14.497 1.00 93.88 111 ASP A N 1
ATOM 905 C CA . ASP A 1 111 ? 8.758 -9.512 -14.255 1.00 93.88 111 ASP A CA 1
ATOM 906 C C . ASP A 1 111 ? 8.763 -10.211 -12.892 1.00 93.88 111 ASP A C 1
ATOM 908 O O . ASP A 1 111 ? 9.385 -11.259 -12.731 1.00 93.88 111 ASP A O 1
ATOM 912 N N . THR A 1 112 ? 8.090 -9.624 -11.894 1.00 95.00 112 THR A N 1
ATOM 913 C CA . THR A 1 112 ? 8.238 -10.034 -10.488 1.00 95.00 112 THR A CA 1
ATOM 914 C C . THR A 1 112 ? 7.008 -10.652 -9.849 1.00 95.00 112 THR A C 1
ATOM 916 O O . THR A 1 112 ? 7.089 -11.110 -8.709 1.00 95.00 112 THR A O 1
ATOM 919 N N . ASN A 1 113 ? 5.874 -10.685 -10.550 1.00 95.50 113 ASN A N 1
ATOM 920 C CA . ASN A 1 113 ? 4.579 -11.075 -9.987 1.00 95.50 113 ASN A CA 1
ATOM 921 C C . ASN A 1 113 ? 4.185 -10.236 -8.749 1.00 95.50 113 ASN A C 1
ATOM 923 O O . ASN A 1 113 ? 3.543 -10.714 -7.809 1.00 95.50 113 ASN A O 1
ATOM 927 N N . LEU A 1 114 ? 4.614 -8.970 -8.725 1.00 97.06 114 LEU A N 1
ATOM 928 C CA . LEU A 1 114 ? 4.232 -8.010 -7.696 1.00 97.06 114 LEU A CA 1
ATOM 929 C C . LEU A 1 114 ? 2.707 -7.791 -7.722 1.00 97.06 114 LEU A C 1
ATOM 931 O O . LEU A 1 114 ? 2.169 -7.534 -8.800 1.00 97.06 114 LEU A O 1
ATOM 935 N N . PRO A 1 115 ? 1.995 -7.835 -6.576 1.00 96.81 115 PRO A N 1
ATOM 936 C CA . PRO A 1 115 ? 0.555 -7.595 -6.554 1.00 96.81 115 PRO A CA 1
ATOM 937 C C . PRO A 1 115 ? 0.244 -6.136 -6.896 1.00 96.81 115 PRO A C 1
ATOM 939 O O . PRO A 1 115 ? 0.449 -5.229 -6.081 1.00 96.81 115 PRO A O 1
ATOM 942 N N . VAL A 1 116 ? -0.239 -5.921 -8.117 1.00 98.00 116 VAL A N 1
ATOM 943 C CA . VAL A 1 116 ? -0.549 -4.602 -8.659 1.00 98.00 116 VAL A CA 1
ATOM 944 C C . VAL A 1 116 ? -1.927 -4.628 -9.303 1.00 98.00 116 VAL A C 1
ATOM 946 O O . VAL A 1 116 ? -2.204 -5.473 -10.148 1.00 98.00 116 VAL A O 1
ATOM 949 N N . ILE A 1 117 ? -2.778 -3.680 -8.920 1.00 98.06 117 ILE A N 1
ATOM 950 C CA . ILE A 1 117 ? -4.083 -3.429 -9.545 1.00 98.06 117 ILE A CA 1
ATOM 951 C C . ILE A 1 117 ? -4.128 -1.954 -9.944 1.00 98.06 117 ILE A C 1
ATOM 953 O O . ILE A 1 117 ? -3.514 -1.109 -9.290 1.00 98.06 117 ILE A O 1
ATOM 957 N N . LYS A 1 118 ? -4.811 -1.614 -11.039 1.00 97.25 118 LYS A N 1
ATOM 958 C CA . LYS A 1 118 ? -4.991 -0.207 -11.414 1.00 97.25 118 LYS A CA 1
ATOM 959 C C . LYS A 1 118 ? -5.881 0.495 -10.394 1.00 97.25 118 LYS A C 1
ATOM 961 O O . LYS A 1 118 ? -6.862 -0.069 -9.924 1.00 97.25 118 LYS A O 1
ATOM 966 N N . ARG A 1 119 ? -5.560 1.745 -10.064 1.00 96.00 119 ARG A N 1
ATOM 967 C CA . ARG A 1 119 ? -6.303 2.503 -9.046 1.00 96.00 119 ARG A CA 1
ATOM 968 C C . ARG A 1 119 ? -7.806 2.649 -9.348 1.00 96.00 119 ARG A C 1
ATOM 970 O O . ARG A 1 119 ? -8.596 2.776 -8.418 1.00 96.00 119 ARG A O 1
ATOM 977 N N . ASP A 1 120 ? -8.190 2.679 -10.619 1.00 96.44 120 ASP A N 1
ATOM 978 C CA . ASP A 1 120 ? -9.577 2.833 -11.066 1.00 96.44 120 ASP A CA 1
ATOM 979 C C . ASP A 1 120 ? -10.394 1.530 -11.038 1.00 96.44 120 ASP A C 1
ATOM 981 O O . ASP A 1 120 ? -11.623 1.583 -11.099 1.00 96.44 120 ASP A O 1
ATOM 985 N N . ASP A 1 121 ? -9.744 0.378 -10.878 1.00 97.62 121 ASP A N 1
ATOM 986 C CA . ASP A 1 121 ? -10.384 -0.936 -10.835 1.00 97.62 121 ASP A CA 1
ATOM 987 C C . ASP A 1 121 ? -10.794 -1.313 -9.403 1.00 97.62 121 ASP A C 1
ATOM 989 O O . ASP A 1 121 ? -10.183 -2.143 -8.722 1.00 97.62 121 ASP A O 1
ATOM 993 N N . ILE A 1 122 ? -11.843 -0.647 -8.915 1.00 97.19 122 ILE A N 1
ATOM 994 C CA . ILE A 1 122 ? -12.314 -0.821 -7.537 1.00 97.19 122 ILE A CA 1
ATOM 995 C C . ILE A 1 122 ? -12.863 -2.224 -7.259 1.00 97.19 122 ILE A C 1
ATOM 997 O O . ILE A 1 122 ? -12.827 -2.682 -6.115 1.00 97.19 122 ILE A O 1
ATOM 1001 N N . ASP A 1 123 ? -13.366 -2.908 -8.283 1.00 97.62 123 ASP A N 1
ATOM 1002 C CA . ASP A 1 123 ? -13.952 -4.235 -8.138 1.00 97.62 123 ASP A CA 1
ATOM 1003 C C . ASP A 1 123 ? -12.859 -5.284 -7.931 1.00 97.62 123 ASP A C 1
ATOM 1005 O O . ASP A 1 123 ? -12.959 -6.086 -6.999 1.00 97.62 123 ASP A O 1
ATOM 1009 N N . SER A 1 124 ? -11.753 -5.204 -8.678 1.00 97.75 124 SER A N 1
ATOM 1010 C CA . SER A 1 124 ? -10.574 -6.035 -8.415 1.00 97.75 124 SER A CA 1
ATOM 1011 C C . SER A 1 124 ? -9.955 -5.742 -7.045 1.00 97.75 124 SER A C 1
ATOM 1013 O O . SER A 1 124 ? -9.506 -6.667 -6.367 1.00 97.75 124 SER A O 1
ATOM 1015 N N . ILE A 1 125 ? -9.964 -4.482 -6.584 1.00 98.06 125 ILE A N 1
ATOM 1016 C CA . ILE A 1 125 ? -9.492 -4.125 -5.233 1.00 98.06 125 ILE A CA 1
ATOM 1017 C C . ILE A 1 125 ? -10.355 -4.799 -4.157 1.00 98.06 125 ILE A C 1
ATOM 1019 O O . ILE A 1 125 ? -9.810 -5.402 -3.234 1.00 98.06 125 ILE A O 1
ATOM 1023 N N . LYS A 1 126 ? -11.689 -4.741 -4.271 1.00 97.81 126 LYS A N 1
ATOM 1024 C CA . LYS A 1 126 ? -12.607 -5.429 -3.343 1.00 97.81 126 LYS A CA 1
ATOM 1025 C C . LYS A 1 126 ? -12.397 -6.939 -3.365 1.00 97.81 126 LYS A C 1
ATOM 1027 O O . LYS A 1 126 ? -12.236 -7.547 -2.313 1.00 97.81 126 LYS A O 1
ATOM 1032 N N . HIS A 1 127 ? -12.323 -7.524 -4.560 1.00 97.25 127 HIS A N 1
ATOM 1033 C CA . HIS A 1 127 ? -12.065 -8.951 -4.714 1.00 97.25 127 HIS A CA 1
ATOM 1034 C C . HIS A 1 127 ? -10.740 -9.359 -4.062 1.00 97.25 127 HIS A C 1
ATOM 1036 O O . HIS A 1 127 ? -10.668 -10.374 -3.368 1.00 97.25 127 HIS A O 1
ATOM 1042 N N . TRP A 1 128 ? -9.691 -8.546 -4.224 1.00 97.06 128 TRP A N 1
ATOM 1043 C CA . TRP A 1 128 ? -8.441 -8.763 -3.515 1.00 97.06 128 TRP A CA 1
ATOM 1044 C C . TRP A 1 128 ? -8.675 -8.725 -2.006 1.00 97.06 128 TRP A C 1
ATOM 1046 O O . TRP A 1 128 ? -8.366 -9.709 -1.351 1.00 97.06 128 TRP A O 1
ATOM 1056 N N . ILE A 1 129 ? -9.286 -7.674 -1.452 1.00 97.25 129 ILE A N 1
ATOM 1057 C CA . ILE A 1 129 ? -9.551 -7.554 -0.007 1.00 97.25 129 ILE A CA 1
ATOM 1058 C C . ILE A 1 129 ? -10.247 -8.809 0.547 1.00 97.25 129 ILE A C 1
ATOM 1060 O O . ILE A 1 129 ? -9.752 -9.383 1.520 1.00 97.25 129 ILE A O 1
ATOM 1064 N N . ASP A 1 130 ? -11.321 -9.262 -0.102 1.00 95.44 130 ASP A N 1
ATOM 1065 C CA . ASP A 1 130 ? -12.178 -10.363 0.362 1.00 95.44 130 ASP A CA 1
ATOM 1066 C C . ASP A 1 130 ? -11.589 -11.763 0.125 1.00 95.44 130 ASP A C 1
ATOM 1068 O O . ASP A 1 130 ? -12.010 -12.740 0.747 1.00 95.44 130 ASP A O 1
ATOM 1072 N N . SER A 1 131 ? -10.596 -11.882 -0.756 1.00 92.88 131 SER A N 1
ATOM 1073 C CA . SER A 1 131 ? -9.931 -13.153 -1.051 1.00 92.88 131 SER A CA 1
ATOM 1074 C C . SER A 1 131 ? -8.762 -13.435 -0.105 1.00 92.88 131 SER A C 1
ATOM 1076 O O . SER A 1 131 ? -8.116 -12.534 0.435 1.00 92.88 131 SER A O 1
ATOM 1078 N N . SER A 1 132 ? -8.426 -14.717 0.058 1.00 90.44 132 SER A N 1
ATOM 1079 C CA . SER A 1 132 ? -7.095 -15.095 0.527 1.00 90.44 132 SER A CA 1
ATOM 1080 C C . SER A 1 132 ? -6.123 -15.039 -0.647 1.00 90.44 132 SER A C 1
ATOM 1082 O O . SER A 1 132 ? -6.323 -15.746 -1.633 1.00 90.44 132 SER A O 1
ATOM 1084 N N . TYR A 1 133 ? -5.060 -14.248 -0.533 1.00 83.12 133 TYR A N 1
ATOM 1085 C CA . TYR A 1 133 ? -4.110 -14.046 -1.624 1.00 83.12 133 TYR A CA 1
ATOM 1086 C C . TYR A 1 133 ? -2.708 -14.485 -1.212 1.00 83.12 133 TYR A C 1
ATOM 1088 O O . TYR A 1 133 ? -2.146 -13.969 -0.246 1.00 83.12 133 TYR A O 1
ATOM 1096 N N . GLU A 1 134 ? -2.121 -15.430 -1.943 1.00 87.69 134 GLU A N 1
ATOM 1097 C CA . GLU A 1 134 ? -0.716 -15.781 -1.770 1.00 87.69 134 GLU A CA 1
ATOM 1098 C C . GLU A 1 134 ? 0.176 -14.860 -2.603 1.00 87.69 134 GLU A C 1
ATOM 1100 O O . GLU A 1 134 ? 0.214 -14.936 -3.828 1.00 87.69 134 GLU A O 1
ATOM 1105 N N . THR A 1 135 ? 0.949 -14.012 -1.925 1.00 91.12 135 THR A N 1
ATOM 1106 C CA . THR A 1 135 ? 1.981 -13.219 -2.593 1.00 91.12 135 THR A CA 1
ATOM 1107 C C . THR A 1 135 ? 3.231 -14.061 -2.829 1.00 91.12 135 THR A C 1
ATOM 1109 O O . THR A 1 135 ? 3.982 -14.334 -1.893 1.00 91.12 135 THR A O 1
ATOM 1112 N N . LYS A 1 136 ? 3.480 -14.423 -4.091 1.00 92.25 136 LYS A N 1
ATOM 1113 C CA . LYS A 1 136 ? 4.715 -15.075 -4.545 1.00 92.25 136 LYS A CA 1
ATOM 1114 C C . LYS A 1 136 ? 5.489 -14.135 -5.466 1.00 92.25 136 LYS A C 1
ATOM 1116 O O . LYS A 1 136 ? 5.090 -13.946 -6.610 1.00 92.25 136 LYS A O 1
ATOM 1121 N N . ILE A 1 137 ? 6.583 -13.561 -4.969 1.00 94.38 137 ILE A N 1
ATOM 1122 C CA . ILE A 1 137 ? 7.461 -12.690 -5.761 1.00 94.38 137 ILE A CA 1
ATOM 1123 C C . ILE A 1 137 ? 8.476 -13.543 -6.528 1.00 94.38 137 ILE A C 1
ATOM 1125 O O . ILE A 1 137 ? 9.176 -14.361 -5.933 1.00 94.38 137 ILE A O 1
ATOM 1129 N N . ASN A 1 138 ? 8.574 -13.327 -7.836 1.00 94.69 138 ASN A N 1
ATOM 1130 C CA . ASN A 1 138 ? 9.491 -14.019 -8.737 1.00 94.69 138 ASN A CA 1
ATOM 1131 C C . ASN A 1 138 ? 10.663 -13.095 -9.081 1.00 94.69 138 ASN A C 1
ATOM 1133 O O . ASN A 1 138 ? 10.576 -12.277 -9.984 1.00 94.69 138 ASN A O 1
ATOM 1137 N N . LEU A 1 139 ? 11.776 -13.180 -8.357 1.00 92.81 139 LEU A N 1
ATOM 1138 C CA . LEU A 1 139 ? 12.934 -12.351 -8.697 1.00 92.81 139 LEU A CA 1
ATOM 1139 C C . LEU A 1 139 ? 13.697 -12.960 -9.885 1.00 92.81 139 LEU A C 1
ATOM 1141 O O . LEU A 1 139 ? 14.022 -14.149 -9.829 1.00 92.81 139 LEU A O 1
ATOM 1145 N N . PRO A 1 140 ? 14.055 -12.178 -10.923 1.00 92.44 140 PRO A N 1
ATOM 1146 C CA . PRO A 1 140 ? 14.873 -12.656 -12.036 1.00 92.44 140 PRO A CA 1
ATOM 1147 C C . PRO A 1 140 ? 16.348 -12.759 -11.608 1.00 92.44 140 PRO A C 1
ATOM 1149 O O . PRO A 1 140 ? 17.201 -11.984 -12.043 1.00 92.44 140 PRO A O 1
ATOM 1152 N N . LEU A 1 141 ? 16.645 -13.700 -10.704 1.00 94.94 141 LEU A N 1
ATOM 1153 C CA . LEU A 1 141 ? 17.938 -13.833 -10.022 1.00 94.94 141 LEU A CA 1
ATOM 1154 C C . LEU A 1 141 ? 19.111 -13.988 -10.993 1.00 94.94 141 LEU A C 1
ATOM 1156 O O . LEU A 1 141 ? 20.168 -13.415 -10.752 1.00 94.94 141 LEU A O 1
ATOM 1160 N N . GLU A 1 142 ? 18.926 -14.699 -12.105 1.00 95.00 142 GLU A N 1
ATOM 1161 C CA . GLU A 1 142 ? 19.954 -14.837 -13.143 1.00 95.00 142 GLU A CA 1
ATOM 1162 C C . GLU A 1 142 ? 20.330 -13.482 -13.753 1.00 95.00 142 GLU A C 1
ATOM 1164 O O . GLU A 1 142 ? 21.509 -13.132 -13.807 1.00 95.00 142 GLU A O 1
ATOM 1169 N N . ASN A 1 143 ? 19.334 -12.675 -14.138 1.00 94.38 143 ASN A N 1
ATOM 1170 C CA . ASN A 1 143 ? 19.557 -11.333 -14.678 1.00 94.38 143 ASN A CA 1
ATOM 1171 C C . ASN A 1 143 ? 20.201 -10.409 -13.636 1.00 94.38 143 ASN A C 1
ATOM 1173 O O . ASN A 1 143 ? 21.121 -9.664 -13.972 1.00 94.38 143 ASN A O 1
ATOM 1177 N N . ILE A 1 144 ? 19.750 -10.487 -12.378 1.00 93.81 144 ILE A N 1
ATOM 1178 C CA . ILE A 1 144 ? 20.311 -9.716 -11.260 1.00 93.81 144 ILE A CA 1
ATOM 1179 C C . ILE A 1 144 ? 21.785 -10.082 -11.049 1.00 93.81 144 ILE A C 1
ATOM 1181 O O . ILE A 1 144 ? 22.630 -9.195 -10.967 1.00 93.81 144 ILE A O 1
ATOM 1185 N N . ASN A 1 145 ? 22.115 -11.373 -10.996 1.00 96.69 145 ASN A N 1
ATOM 1186 C CA . ASN A 1 145 ? 23.485 -11.842 -10.792 1.00 96.69 145 ASN A CA 1
ATOM 1187 C C . ASN A 1 145 ? 24.391 -11.482 -11.974 1.00 96.69 145 ASN A C 1
ATOM 1189 O O . ASN A 1 145 ? 25.500 -11.000 -11.759 1.00 96.69 145 ASN A O 1
ATOM 1193 N N . ARG A 1 146 ? 23.905 -11.632 -13.214 1.00 96.88 146 ARG A N 1
ATOM 1194 C CA . ARG A 1 146 ? 24.636 -11.208 -14.416 1.00 96.88 146 ARG A CA 1
ATOM 1195 C C . ARG A 1 146 ? 24.966 -9.717 -14.377 1.00 96.88 146 ARG A C 1
ATOM 1197 O O . ARG A 1 146 ? 26.097 -9.348 -14.659 1.00 96.88 146 ARG A O 1
ATOM 1204 N N . TRP A 1 147 ? 24.003 -8.874 -13.995 1.00 96.06 147 TRP A N 1
ATOM 1205 C CA . TRP A 1 147 ? 24.223 -7.432 -13.860 1.00 96.06 147 TRP A CA 1
ATOM 1206 C C . TRP A 1 147 ? 25.198 -7.096 -12.722 1.00 96.06 147 TRP A C 1
ATOM 1208 O O . TRP A 1 147 ? 26.029 -6.210 -12.877 1.00 96.06 147 TRP A O 1
ATOM 1218 N N . LYS A 1 148 ? 25.132 -7.797 -11.584 1.00 96.31 148 LYS A N 1
ATOM 1219 C CA . LYS A 1 148 ? 26.037 -7.554 -10.448 1.00 96.31 148 LYS A CA 1
ATOM 1220 C C . LYS A 1 148 ? 27.489 -7.926 -10.747 1.00 96.31 148 LYS A C 1
ATOM 1222 O O . LYS A 1 148 ? 28.375 -7.250 -10.250 1.00 96.31 148 LYS A O 1
ATOM 1227 N N . ASN A 1 149 ? 27.715 -8.968 -11.543 1.00 96.94 149 ASN A N 1
ATOM 1228 C CA . ASN A 1 149 ? 29.053 -9.471 -11.866 1.00 96.94 149 ASN A CA 1
ATOM 1229 C C . ASN A 1 149 ? 29.761 -8.688 -12.989 1.00 96.94 149 ASN A C 1
ATOM 1231 O O . ASN A 1 149 ? 30.858 -9.069 -13.383 1.00 96.94 149 ASN A O 1
ATOM 1235 N N . GLN A 1 150 ? 29.130 -7.653 -13.555 1.00 93.00 150 GLN A N 1
ATOM 1236 C CA . GLN A 1 150 ? 29.729 -6.843 -14.626 1.00 93.00 150 GLN A CA 1
ATOM 1237 C C . GLN A 1 150 ? 30.573 -5.662 -14.101 1.00 93.00 150 GLN A C 1
ATOM 1239 O O . GLN A 1 150 ? 31.179 -4.955 -14.905 1.00 93.00 150 GLN A O 1
ATOM 1244 N N . PHE A 1 151 ? 30.556 -5.431 -12.784 1.00 88.44 151 PHE A N 1
ATOM 1245 C CA . PHE A 1 151 ? 31.321 -4.407 -12.067 1.00 88.44 151 PHE A CA 1
ATOM 1246 C C . PHE A 1 151 ? 32.322 -5.079 -11.127 1.00 88.44 151 PHE A C 1
ATOM 1248 O O . PHE A 1 151 ? 33.358 -4.440 -10.845 1.00 88.44 151 PHE A O 1
#

Radius of gyration: 15.44 Å; chains: 1; bounding box: 48×33×31 Å

Sequence (151 aa):
PRKKSDSVLVTFTEYHQNEKFDFNLVKVLSQNYQKIYFWTQQPKDYHYMQSFCGKSAIYLKPSLKALDQCLSSCDVDYIGTRLHAGIRALQHSRRALILAIDNRATEIAKDTNLPVIKRDDIDSIKHWIDSSYETKINLPLENINRWKNQF

Foldseek 3Di:
DFAFDLEAEEFEDQVLDDPVLVLLVLVLRVVQHPAYEYEYQDPNRVVVVCVRNPPRHHYFDNDPVRLLCCLQPDQYEYEYQPPVSQVVNVVSVHHYAHAHSDCPQVVQCVQWVRRYDHSNCVVVVNVSNPGGDDDGTDDPVVVVVVVVVVD

pLDDT: mean 93.72, std 4.73, range [78.31, 98.38]

Secondary structure (DSSP, 8-state):
--SPPSEEEEE--GGG--HHHHHHHHHHHHHH-SEEEE--SSHHHHHHHHHHHGGGSEE--SSHHHHHHHHHHS--EEEES-HHHHHHHHHTT--EEEEESSHHHHHHHHHH---EEETT-HHHHHHHHHS---------HHHHHHHHTT-